Protein AF-A0A933CB11-F1 (afdb_monomer)

Sequence (114 aa):
MIKELDRRILTSCSEADLGLASIVALVRESFPKDDPLALRRRVMGVLTPLVDGGLLRAGRPTPDGKAFVAWGLTAKESVVRIEREWDALGHEPRHGDVAWFATTKAGVKTTAQD

Foldseek 3Di:
DQDPLLLVVLVVLAVDKDDLLVNLVSQCVVVVPDDPVRSVVVSLVSQLCCLLVVQKFKFAADPVNPDTDGPPDHSVVLSVQLVVQCVVVVDRDDPRGRIIIHGDPVNVVVNVPD

Mean predicted aligned error: 3.45 Å

pLDDT: mean 92.32, std 8.17, range [46.81, 97.75]

Solvent-accessible surface area (backbone atoms only — not comparable to full-atom values): 6421 Å² total; per-residue (Å²): 134,83,51,70,70,58,47,52,51,42,51,52,22,63,77,42,74,36,38,45,28,57,53,48,49,58,50,37,74,77,41,78,81,53,50,78,67,58,43,50,54,48,47,50,66,53,47,45,59,36,29,61,68,49,24,33,43,53,28,41,62,42,99,85,66,82,48,78,44,66,53,99,55,54,45,66,57,44,49,55,49,41,54,52,47,43,60,73,62,77,55,83,61,47,89,85,35,75,35,24,33,38,46,29,80,59,25,53,48,65,70,67,70,124

Structure (mmCIF, N/CA/C/O backbone):
data_AF-A0A933CB11-F1
#
_entry.id   AF-A0A933CB11-F1
#
loop_
_atom_site.group_PDB
_atom_site.id
_atom_site.type_symbol
_atom_site.label_atom_id
_atom_site.label_alt_id
_atom_site.label_comp_id
_atom_site.label_asym_id
_atom_site.label_entity_id
_atom_site.label_seq_id
_atom_site.pdbx_PDB_ins_code
_atom_site.Cartn_x
_atom_site.Cartn_y
_atom_site.Cartn_z
_atom_site.occupancy
_atom_site.B_iso_or_equiv
_atom_site.auth_seq_id
_atom_site.auth_comp_id
_atom_site.auth_asym_id
_atom_site.auth_atom_id
_atom_site.pdbx_PDB_model_num
ATOM 1 N N . MET A 1 1 ? 4.362 -12.551 14.377 1.00 60.88 1 MET A N 1
ATOM 2 C CA . MET A 1 1 ? 5.412 -11.533 14.579 1.00 60.88 1 MET A CA 1
ATOM 3 C C . MET A 1 1 ? 5.396 -10.627 13.362 1.00 60.88 1 MET A C 1
ATOM 5 O O . MET A 1 1 ? 5.496 -11.147 12.255 1.00 60.88 1 MET A O 1
ATOM 9 N N . ILE A 1 2 ? 5.149 -9.329 13.550 1.00 75.44 2 ILE A N 1
ATOM 10 C CA . ILE A 1 2 ? 5.164 -8.353 12.454 1.00 75.44 2 ILE A CA 1
ATOM 11 C C . ILE A 1 2 ? 6.613 -8.103 12.020 1.00 75.44 2 ILE A C 1
ATOM 13 O O . ILE A 1 2 ? 7.510 -8.088 12.865 1.00 75.44 2 ILE A O 1
ATOM 17 N N . LYS A 1 3 ? 6.866 -7.986 10.714 1.00 88.62 3 LYS A N 1
ATOM 18 C CA . LYS A 1 3 ? 8.217 -7.709 10.205 1.00 88.62 3 LYS A CA 1
ATOM 19 C C . LYS A 1 3 ? 8.562 -6.239 10.428 1.00 88.62 3 LYS A C 1
ATOM 21 O O . LYS A 1 3 ? 7.676 -5.396 10.513 1.00 88.62 3 LYS A O 1
ATOM 26 N N . GLU A 1 4 ? 9.852 -5.922 10.451 1.00 90.25 4 GLU A N 1
ATOM 27 C CA . GLU A 1 4 ? 10.304 -4.549 10.701 1.00 90.25 4 GLU A CA 1
ATOM 28 C C . GLU A 1 4 ? 9.798 -3.548 9.651 1.00 90.25 4 GLU A C 1
ATOM 30 O O . GLU A 1 4 ? 9.314 -2.475 9.993 1.00 90.25 4 GLU A O 1
ATOM 35 N N . LEU A 1 5 ? 9.818 -3.927 8.369 1.00 92.25 5 LEU A N 1
ATOM 36 C CA . LEU A 1 5 ? 9.295 -3.079 7.294 1.00 92.25 5 LEU A CA 1
ATOM 37 C C . LEU A 1 5 ? 7.780 -2.846 7.419 1.00 92.25 5 LEU A C 1
ATOM 39 O O . LEU A 1 5 ? 7.313 -1.726 7.227 1.00 92.25 5 LEU A O 1
ATOM 43 N N . ASP A 1 6 ? 7.027 -3.884 7.782 1.00 93.19 6 ASP A N 1
ATOM 44 C CA . ASP A 1 6 ? 5.584 -3.802 8.011 1.00 93.19 6 ASP A CA 1
ATOM 45 C C . ASP A 1 6 ? 5.286 -2.823 9.162 1.00 93.19 6 ASP A C 1
ATOM 47 O O . ASP A 1 6 ? 4.434 -1.944 9.024 1.00 93.19 6 ASP A O 1
ATOM 51 N N . ARG A 1 7 ? 6.036 -2.927 10.273 1.00 91.25 7 ARG A N 1
ATOM 52 C CA . ARG A 1 7 ? 5.934 -2.013 11.422 1.00 91.25 7 ARG A CA 1
ATOM 53 C C . ARG A 1 7 ? 6.245 -0.579 11.004 1.00 91.25 7 ARG A C 1
ATOM 55 O O . ARG A 1 7 ? 5.455 0.312 11.291 1.00 91.25 7 ARG A O 1
ATOM 62 N N . ARG A 1 8 ? 7.343 -0.361 10.277 1.00 93.06 8 ARG A N 1
ATOM 63 C CA . ARG A 1 8 ? 7.747 0.968 9.799 1.00 93.06 8 ARG A CA 1
ATOM 64 C C . ARG A 1 8 ? 6.664 1.616 8.932 1.00 93.06 8 ARG A C 1
ATOM 66 O O . ARG A 1 8 ? 6.342 2.779 9.145 1.00 93.06 8 ARG A O 1
ATOM 73 N N . ILE A 1 9 ? 6.051 0.859 8.018 1.00 93.50 9 ILE A N 1
ATOM 74 C CA . ILE A 1 9 ? 4.938 1.349 7.187 1.00 93.50 9 ILE A CA 1
ATOM 75 C C . ILE A 1 9 ? 3.715 1.701 8.039 1.00 93.50 9 ILE A C 1
ATOM 77 O O . ILE A 1 9 ? 3.124 2.759 7.827 1.00 93.50 9 ILE A O 1
ATOM 81 N N . LEU A 1 10 ? 3.333 0.849 8.998 1.00 92.75 10 LEU A N 1
ATOM 82 C CA . LEU A 1 10 ? 2.191 1.116 9.880 1.00 92.75 10 LEU A CA 1
ATOM 83 C C . LEU A 1 10 ? 2.409 2.352 10.753 1.00 92.75 10 LEU A C 1
ATOM 85 O O . LEU A 1 10 ? 1.488 3.159 10.881 1.00 92.75 10 LEU A O 1
ATOM 89 N N . THR A 1 11 ? 3.612 2.513 11.313 1.00 91.56 11 THR A N 1
ATOM 90 C CA . THR A 1 11 ? 3.985 3.689 12.104 1.00 91.56 11 THR A CA 1
ATOM 91 C C . THR A 1 11 ? 3.888 4.947 11.251 1.00 91.56 11 THR A C 1
ATOM 93 O O . THR A 1 11 ? 3.158 5.865 11.617 1.00 91.56 11 THR A O 1
ATOM 96 N N . SER A 1 12 ? 4.508 4.972 10.067 1.00 90.12 12 SER A N 1
ATOM 97 C CA . SER A 1 12 ? 4.433 6.149 9.195 1.00 90.12 12 SER A CA 1
ATOM 98 C C . SER A 1 12 ? 2.998 6.461 8.745 1.00 90.12 12 SER A C 1
ATOM 100 O O . SER A 1 12 ? 2.602 7.621 8.771 1.00 90.12 12 SER A O 1
ATOM 102 N N . CYS A 1 13 ? 2.186 5.445 8.422 1.00 89.69 13 CYS A N 1
ATOM 103 C CA . CYS A 1 13 ? 0.764 5.630 8.089 1.00 89.69 13 CYS A CA 1
ATOM 104 C C . CYS A 1 13 ? -0.099 6.071 9.290 1.00 89.69 13 CYS A C 1
ATOM 106 O O . CYS A 1 13 ? -1.225 6.530 9.105 1.00 89.69 13 CYS A O 1
ATOM 108 N N . SER A 1 14 ? 0.376 5.875 10.526 1.00 87.38 14 SER A N 1
ATOM 109 C CA . SER A 1 14 ? -0.329 6.317 11.738 1.00 87.38 14 SER A CA 1
ATOM 110 C C . SER A 1 14 ? -0.081 7.791 12.061 1.00 87.38 14 SER A C 1
ATOM 112 O O . SER A 1 14 ? -0.918 8.420 12.704 1.00 87.38 14 SER A O 1
ATOM 114 N N . GLU A 1 15 ? 1.043 8.336 11.593 1.00 86.75 15 GLU A N 1
ATOM 115 C CA . GLU A 1 15 ? 1.399 9.750 11.730 1.00 86.75 15 GLU A CA 1
ATOM 116 C C . GLU A 1 15 ? 0.771 10.597 10.618 1.00 86.75 15 GLU A C 1
ATOM 118 O O . GLU A 1 15 ? 0.329 11.719 10.868 1.00 86.75 15 GLU A O 1
ATOM 123 N N . ALA A 1 16 ? 0.706 10.057 9.397 1.00 86.75 16 ALA A N 1
ATOM 124 C CA . ALA A 1 16 ? 0.066 10.692 8.252 1.00 86.75 16 ALA A CA 1
ATOM 125 C C . ALA A 1 16 ? -0.383 9.653 7.217 1.00 86.75 16 ALA A C 1
ATOM 127 O O . ALA A 1 16 ? 0.288 8.644 7.013 1.00 86.75 16 ALA A O 1
ATOM 128 N N . ASP A 1 17 ? -1.470 9.935 6.497 1.00 88.81 17 ASP A N 1
ATOM 129 C CA . ASP A 1 17 ? -1.875 9.101 5.366 1.00 88.81 17 ASP A CA 1
ATOM 130 C C . ASP A 1 17 ? -0.772 9.091 4.299 1.00 88.81 17 ASP A C 1
ATOM 132 O O . ASP A 1 17 ? -0.273 10.141 3.883 1.00 88.81 17 ASP A O 1
ATOM 136 N N . LEU A 1 18 ? -0.399 7.904 3.820 1.00 92.69 18 LEU A N 1
ATOM 137 C CA . LEU A 1 18 ? 0.673 7.757 2.839 1.00 92.69 18 LEU A CA 1
ATOM 138 C C . LEU A 1 18 ? 0.134 7.369 1.471 1.00 92.69 18 LEU A C 1
ATOM 140 O O . LEU A 1 18 ? -0.653 6.437 1.337 1.00 92.69 18 LEU A O 1
ATOM 144 N N . GLY A 1 19 ? 0.628 8.031 0.428 1.00 95.19 19 GLY A N 1
ATOM 145 C CA . GLY A 1 19 ? 0.467 7.561 -0.945 1.00 95.19 19 GLY A CA 1
ATOM 146 C C . GLY A 1 19 ? 1.305 6.307 -1.223 1.00 95.19 19 GLY A C 1
ATOM 147 O O . GLY A 1 19 ? 2.322 6.060 -0.568 1.00 95.19 19 GLY A O 1
ATOM 148 N N . LEU A 1 20 ? 0.932 5.547 -2.255 1.00 96.75 20 LEU A N 1
ATOM 149 C CA . LEU A 1 20 ? 1.686 4.368 -2.692 1.00 96.75 20 LEU A CA 1
ATOM 150 C C . LEU A 1 20 ? 3.154 4.695 -2.996 1.00 96.75 20 LEU A C 1
ATOM 152 O O . LEU A 1 20 ? 4.032 3.935 -2.604 1.00 96.75 20 LEU A O 1
ATOM 156 N N . ALA A 1 21 ? 3.432 5.845 -3.616 1.00 96.19 21 ALA A N 1
ATOM 157 C CA . ALA A 1 21 ? 4.796 6.300 -3.890 1.00 96.19 21 ALA A CA 1
ATOM 158 C C . ALA A 1 21 ? 5.674 6.384 -2.625 1.00 96.19 21 ALA A C 1
ATOM 160 O O . ALA A 1 21 ? 6.843 6.005 -2.658 1.00 96.19 21 ALA A O 1
ATOM 161 N N . SER A 1 22 ? 5.111 6.814 -1.492 1.00 96.0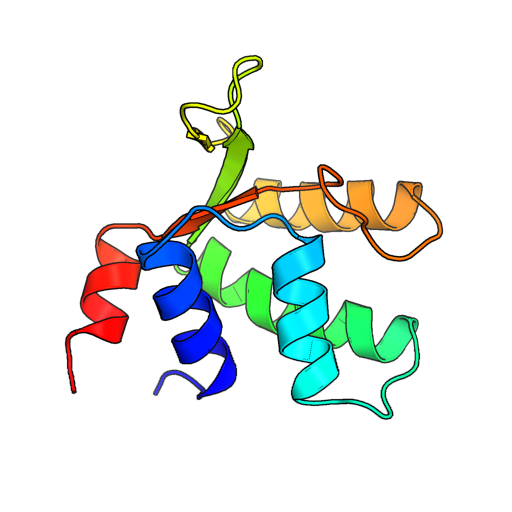6 22 SER A N 1
ATOM 162 C CA . SER A 1 22 ? 5.838 6.878 -0.218 1.00 96.06 22 SER A CA 1
ATOM 163 C C . SER A 1 22 ? 6.170 5.482 0.309 1.00 96.06 22 SER A C 1
ATOM 165 O O . SER A 1 22 ? 7.277 5.243 0.784 1.00 96.06 22 SER A O 1
ATOM 167 N N . ILE A 1 23 ? 5.244 4.530 0.173 1.00 96.38 23 ILE A N 1
ATOM 168 C CA . ILE A 1 23 ? 5.498 3.131 0.541 1.00 96.38 23 ILE A CA 1
ATOM 169 C C . ILE A 1 23 ? 6.577 2.535 -0.363 1.00 96.38 23 ILE A C 1
ATOM 171 O O . ILE A 1 23 ? 7.495 1.885 0.129 1.00 96.38 23 ILE A O 1
ATOM 175 N N . VAL A 1 24 ? 6.522 2.797 -1.670 1.00 97.19 24 VAL A N 1
ATOM 176 C CA . VAL A 1 24 ? 7.554 2.360 -2.619 1.00 97.19 24 VAL A CA 1
ATOM 177 C C . VAL A 1 24 ? 8.935 2.885 -2.216 1.00 97.19 24 VAL A C 1
ATOM 179 O O . VAL A 1 24 ? 9.891 2.109 -2.216 1.00 97.19 24 VAL A O 1
ATOM 182 N N . ALA A 1 25 ? 9.038 4.153 -1.807 1.00 96.06 25 ALA A N 1
ATOM 183 C CA . ALA A 1 25 ? 10.285 4.731 -1.310 1.00 96.06 25 ALA A CA 1
ATOM 184 C C . ALA A 1 25 ? 10.807 4.003 -0.056 1.00 96.06 25 ALA A C 1
ATOM 186 O O . ALA A 1 25 ? 11.965 3.590 -0.038 1.00 96.06 25 ALA A O 1
ATOM 187 N N . LEU A 1 26 ? 9.949 3.740 0.940 1.00 95.50 26 LEU A N 1
ATOM 188 C CA . LEU A 1 26 ? 10.322 2.994 2.155 1.00 95.50 26 LEU A CA 1
ATOM 189 C C . LEU A 1 26 ? 10.832 1.578 1.847 1.00 95.50 26 LEU A C 1
ATOM 191 O O . LEU A 1 26 ? 11.816 1.111 2.433 1.00 95.50 26 LEU A O 1
ATOM 195 N N . VAL A 1 27 ? 10.173 0.881 0.915 1.00 96.19 27 VAL A N 1
ATOM 196 C CA . VAL A 1 27 ? 10.624 -0.446 0.484 1.00 96.19 27 VAL A CA 1
ATOM 197 C C . VAL A 1 27 ? 11.954 -0.336 -0.262 1.00 96.19 27 VAL A C 1
ATOM 199 O O . VAL A 1 27 ? 12.865 -1.109 0.019 1.00 96.19 27 VAL A O 1
ATOM 202 N N . ARG A 1 28 ? 12.121 0.643 -1.155 1.00 96.25 28 ARG A N 1
ATOM 203 C CA . ARG A 1 28 ? 13.372 0.841 -1.899 1.00 96.25 28 ARG A CA 1
ATOM 204 C C . ARG A 1 28 ? 14.555 1.155 -0.990 1.00 96.25 28 ARG A C 1
ATOM 206 O O . ARG A 1 28 ? 15.635 0.628 -1.221 1.00 96.25 28 ARG A O 1
ATOM 213 N N . GLU A 1 29 ? 14.363 1.947 0.059 1.00 95.75 29 GLU A N 1
ATOM 214 C CA . GLU A 1 29 ? 15.408 2.192 1.062 1.00 95.75 29 GLU A CA 1
ATOM 215 C C . GLU A 1 29 ? 15.879 0.897 1.732 1.00 95.75 29 GLU A C 1
ATOM 217 O O . GLU A 1 29 ? 17.068 0.719 1.985 1.00 95.75 29 GLU A O 1
ATOM 222 N N . SER A 1 30 ? 14.950 -0.028 1.982 1.00 94.94 30 SER A N 1
ATOM 223 C CA . SER A 1 30 ? 15.258 -1.332 2.577 1.00 94.94 30 SER A CA 1
ATOM 224 C C . SER A 1 30 ? 15.872 -2.311 1.563 1.00 94.94 30 SER A C 1
ATOM 226 O O . SER A 1 30 ? 16.557 -3.257 1.950 1.00 94.94 30 SER A O 1
ATOM 228 N N . PHE A 1 31 ? 15.639 -2.091 0.265 1.00 95.50 31 PHE A N 1
ATOM 229 C CA . PHE A 1 31 ? 16.050 -2.969 -0.834 1.00 95.50 31 PHE A CA 1
ATOM 230 C C . PHE A 1 31 ? 16.579 -2.161 -2.038 1.00 95.50 31 PHE A C 1
ATOM 232 O O . PHE A 1 31 ? 16.001 -2.205 -3.125 1.00 95.50 31 PHE A O 1
ATOM 239 N N . PRO A 1 32 ? 17.708 -1.440 -1.895 1.00 96.12 32 PRO A N 1
ATOM 240 C CA . PRO A 1 32 ? 18.162 -0.454 -2.885 1.00 96.12 32 PRO A CA 1
ATOM 241 C C . PRO A 1 32 ? 18.643 -1.058 -4.211 1.00 96.12 32 PRO A C 1
ATOM 243 O O . PRO A 1 32 ? 18.861 -0.330 -5.176 1.00 96.12 32 PRO A O 1
ATOM 246 N N . LYS A 1 33 ? 18.847 -2.379 -4.256 1.00 96.88 33 LYS A N 1
ATOM 247 C CA . LYS A 1 33 ? 19.322 -3.115 -5.437 1.00 96.88 33 LYS A CA 1
ATOM 248 C C . LYS A 1 33 ? 18.203 -3.814 -6.210 1.00 96.88 33 LYS A C 1
ATOM 250 O O . LYS A 1 33 ? 18.496 -4.437 -7.226 1.00 96.88 33 LYS A O 1
ATOM 255 N N . ASP A 1 34 ? 16.964 -3.759 -5.722 1.00 97.31 34 ASP A N 1
ATOM 256 C CA . ASP A 1 34 ? 15.843 -4.369 -6.427 1.00 97.31 34 ASP A CA 1
ATOM 257 C C . ASP A 1 34 ? 15.608 -3.637 -7.756 1.00 97.31 34 ASP A C 1
ATOM 259 O O . ASP A 1 34 ? 15.536 -2.406 -7.813 1.00 97.31 34 ASP A O 1
ATOM 263 N N . ASP A 1 35 ? 15.468 -4.409 -8.832 1.00 96.06 35 ASP A N 1
ATOM 264 C CA . ASP A 1 35 ? 14.963 -3.888 -10.098 1.00 96.06 35 ASP A CA 1
ATOM 265 C C . ASP A 1 35 ? 13.468 -3.503 -9.974 1.00 96.06 35 ASP A C 1
ATOM 267 O O . ASP A 1 35 ? 12.810 -3.852 -8.984 1.00 96.06 35 ASP A O 1
ATOM 271 N N . PRO A 1 36 ? 12.883 -2.790 -10.956 1.00 94.25 36 PRO A N 1
ATOM 272 C CA . PRO A 1 36 ? 11.490 -2.348 -10.867 1.00 94.25 36 PRO A CA 1
ATOM 273 C C . PRO A 1 36 ? 10.467 -3.476 -10.646 1.00 94.25 36 PRO A C 1
ATOM 275 O O . PRO A 1 36 ? 9.469 -3.276 -9.947 1.00 94.25 36 PRO A O 1
ATOM 278 N N . LEU A 1 37 ? 10.697 -4.669 -11.205 1.00 94.69 37 LEU A N 1
ATOM 279 C CA . LEU A 1 37 ? 9.785 -5.806 -11.067 1.00 94.69 37 LEU A CA 1
ATOM 280 C C . LEU A 1 37 ? 9.905 -6.438 -9.675 1.00 94.69 37 LEU A C 1
ATOM 282 O O . LEU A 1 37 ? 8.889 -6.735 -9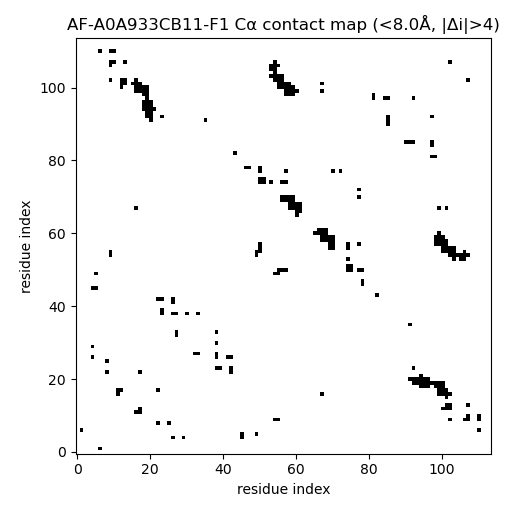.040 1.00 94.69 37 LEU A O 1
ATOM 286 N N . ALA A 1 38 ? 11.135 -6.631 -9.196 1.00 96.75 38 ALA A N 1
ATOM 287 C CA . ALA A 1 38 ? 11.426 -7.127 -7.857 1.00 96.75 38 ALA A CA 1
ATOM 288 C C . ALA A 1 38 ? 10.868 -6.182 -6.786 1.00 96.75 38 ALA A C 1
ATOM 290 O O . ALA A 1 38 ? 10.175 -6.638 -5.870 1.00 96.75 38 ALA A O 1
ATOM 291 N N . LEU A 1 39 ? 11.067 -4.871 -6.956 1.00 96.50 39 LEU A N 1
ATOM 292 C CA . LEU A 1 39 ? 10.553 -3.871 -6.029 1.00 96.50 39 LEU A CA 1
ATOM 293 C C . LEU A 1 39 ? 9.030 -3.904 -5.971 1.00 96.50 39 LEU A C 1
ATOM 295 O O . LEU A 1 39 ? 8.461 -3.949 -4.883 1.00 96.50 39 LEU A O 1
ATOM 299 N N . ARG A 1 40 ? 8.356 -3.931 -7.125 1.00 96.50 40 ARG A N 1
ATOM 300 C CA . ARG A 1 40 ? 6.893 -4.005 -7.163 1.00 96.50 40 ARG A CA 1
ATOM 301 C C . ARG A 1 40 ? 6.371 -5.254 -6.460 1.00 96.50 40 ARG A C 1
ATOM 303 O O . ARG A 1 40 ? 5.474 -5.147 -5.626 1.00 96.50 40 ARG A O 1
ATOM 310 N N . ARG A 1 41 ? 6.945 -6.428 -6.750 1.00 96.88 41 ARG A N 1
ATOM 311 C CA . ARG A 1 41 ? 6.582 -7.683 -6.067 1.00 96.88 41 ARG A CA 1
ATOM 312 C C . ARG A 1 41 ? 6.742 -7.560 -4.558 1.00 96.88 41 ARG A C 1
ATOM 314 O O . ARG A 1 41 ? 5.897 -8.048 -3.812 1.00 96.88 41 ARG A O 1
ATOM 321 N N . ARG A 1 42 ? 7.798 -6.890 -4.102 1.00 96.69 42 ARG A N 1
ATOM 322 C CA . ARG A 1 42 ? 8.051 -6.688 -2.679 1.00 96.69 42 ARG A CA 1
ATOM 323 C C . ARG A 1 42 ? 7.062 -5.726 -2.038 1.00 96.69 42 ARG A C 1
ATOM 325 O O . ARG A 1 42 ? 6.526 -6.045 -0.983 1.00 96.69 42 ARG A O 1
ATOM 332 N N . VAL A 1 43 ? 6.787 -4.596 -2.685 1.00 97.50 43 VAL A N 1
ATOM 333 C CA . VAL A 1 43 ? 5.787 -3.626 -2.221 1.00 97.50 43 VAL A CA 1
ATOM 334 C C . VAL A 1 43 ? 4.424 -4.302 -2.100 1.00 97.50 43 VAL A C 1
ATOM 336 O O . VAL A 1 43 ? 3.809 -4.229 -1.039 1.00 97.50 43 VAL A O 1
ATOM 339 N N . MET A 1 44 ? 3.988 -5.040 -3.125 1.00 97.50 44 MET A N 1
ATOM 340 C CA . MET A 1 44 ? 2.727 -5.786 -3.069 1.00 97.50 44 MET A CA 1
ATOM 341 C C . MET A 1 44 ? 2.750 -6.897 -2.014 1.00 97.50 44 MET A C 1
ATOM 343 O O . MET A 1 44 ? 1.754 -7.097 -1.320 1.00 97.50 44 MET A O 1
ATOM 347 N N . GLY A 1 45 ? 3.886 -7.573 -1.829 1.00 96.56 45 GLY A N 1
ATOM 348 C CA . GLY A 1 45 ? 4.066 -8.599 -0.800 1.00 96.56 45 GLY A CA 1
ATOM 349 C C . GLY A 1 45 ? 3.981 -8.072 0.636 1.00 96.56 45 GLY A C 1
ATOM 350 O O . GLY A 1 45 ? 3.638 -8.836 1.535 1.00 96.56 45 GLY A O 1
ATOM 351 N N . VAL A 1 46 ? 4.257 -6.784 0.853 1.00 95.69 46 VAL A N 1
ATOM 352 C CA . VAL A 1 46 ? 4.092 -6.113 2.152 1.00 95.69 46 VAL A CA 1
ATOM 353 C C . VAL A 1 46 ? 2.696 -5.507 2.289 1.00 95.69 46 VAL A C 1
ATOM 355 O O . VAL A 1 46 ? 2.037 -5.692 3.306 1.00 95.69 46 VAL A O 1
ATOM 358 N N . LEU A 1 47 ? 2.196 -4.830 1.254 1.00 96.12 47 LEU A N 1
ATOM 359 C CA . LEU A 1 47 ? 0.883 -4.183 1.292 1.00 96.12 47 LEU A CA 1
ATOM 360 C C . LEU A 1 47 ? -0.272 -5.172 1.425 1.00 96.12 47 LEU A C 1
ATOM 362 O O . LEU A 1 47 ? -1.199 -4.924 2.192 1.00 96.12 47 LEU A O 1
ATOM 366 N N . THR A 1 48 ? -0.222 -6.285 0.695 1.00 96.31 48 THR A N 1
ATOM 367 C CA . THR A 1 48 ? -1.309 -7.272 0.666 1.00 96.31 48 THR A CA 1
ATOM 368 C C . THR A 1 48 ? -1.683 -7.777 2.061 1.00 96.31 48 THR A C 1
ATOM 370 O O . THR A 1 48 ? -2.845 -7.623 2.431 1.00 96.31 48 THR A O 1
ATOM 373 N N . PRO A 1 49 ? -0.759 -8.315 2.884 1.00 95.62 49 PRO A N 1
ATOM 374 C CA . PRO A 1 49 ? -1.111 -8.775 4.226 1.00 95.62 49 PRO A CA 1
ATOM 375 C C . PRO A 1 49 ? -1.531 -7.637 5.167 1.00 95.62 49 PRO A C 1
ATOM 377 O O . PRO A 1 49 ? -2.358 -7.865 6.045 1.00 95.62 49 PRO A O 1
ATOM 380 N N . LEU A 1 50 ? -1.015 -6.414 4.991 1.00 96.25 50 LEU A N 1
ATOM 381 C CA . LEU A 1 50 ? -1.422 -5.265 5.809 1.00 96.25 50 LEU A CA 1
ATOM 382 C C . LEU A 1 50 ? -2.860 -4.821 5.511 1.00 96.25 50 LEU A C 1
ATOM 384 O O . LEU A 1 50 ? -3.610 -4.492 6.432 1.00 96.25 50 LEU A O 1
ATOM 388 N N . VAL A 1 51 ? -3.255 -4.823 4.239 1.00 96.69 51 VAL A N 1
ATOM 389 C CA . VAL A 1 51 ? -4.616 -4.472 3.816 1.00 96.69 51 VAL A CA 1
ATOM 390 C C . VAL A 1 51 ? -5.588 -5.620 4.109 1.00 96.69 51 VAL A C 1
ATOM 392 O O . VAL A 1 51 ? -6.628 -5.384 4.719 1.00 96.69 51 VAL A O 1
ATOM 395 N N . ASP A 1 52 ? -5.247 -6.863 3.750 1.00 94.94 52 ASP A N 1
ATOM 396 C CA . ASP A 1 52 ? -6.086 -8.055 3.987 1.00 94.94 52 ASP A CA 1
ATOM 397 C C . ASP A 1 52 ? -6.258 -8.352 5.484 1.00 94.94 52 ASP A C 1
ATOM 399 O O . ASP A 1 52 ? -7.355 -8.672 5.939 1.00 94.94 52 ASP A O 1
ATOM 403 N N . GLY A 1 53 ? -5.210 -8.127 6.282 1.00 93.25 53 GLY A N 1
ATOM 404 C CA . GLY A 1 53 ? -5.263 -8.191 7.745 1.00 93.25 53 GLY A CA 1
ATOM 405 C C . GLY A 1 53 ? -6.013 -7.026 8.401 1.00 93.25 53 GLY A C 1
ATOM 406 O O . GLY A 1 53 ? -6.119 -6.979 9.626 1.00 93.25 53 GLY A O 1
ATOM 407 N N . GLY A 1 54 ? -6.519 -6.067 7.618 1.00 94.62 54 GLY A N 1
ATOM 408 C CA . GLY A 1 54 ? -7.276 -4.919 8.112 1.00 94.62 54 GLY A CA 1
ATOM 409 C C . GLY A 1 54 ? -6.449 -3.927 8.931 1.00 94.62 54 GLY A C 1
ATOM 410 O O . GLY A 1 54 ? -7.024 -3.150 9.697 1.00 94.62 54 GLY A O 1
ATOM 411 N N . LEU A 1 55 ? -5.120 -3.940 8.800 1.00 95.88 55 LEU A N 1
ATOM 412 C CA . LEU A 1 55 ? -4.204 -3.022 9.487 1.00 95.88 55 LEU A CA 1
ATOM 413 C C . LEU A 1 55 ? -4.091 -1.684 8.744 1.00 95.88 55 LEU A C 1
ATOM 415 O O . LEU A 1 55 ? -3.968 -0.637 9.379 1.00 95.88 55 LEU A O 1
ATOM 419 N N . LEU A 1 56 ? -4.229 -1.718 7.417 1.00 96.38 56 LEU A N 1
ATOM 420 C CA . LEU A 1 56 ? -4.348 -0.549 6.547 1.00 96.38 56 LEU A CA 1
ATOM 421 C C . LEU A 1 56 ? -5.690 -0.545 5.808 1.00 96.38 56 LEU A C 1
ATOM 423 O O . LEU A 1 56 ? -6.262 -1.594 5.508 1.00 96.38 56 LEU A O 1
ATOM 427 N N . ARG A 1 57 ? -6.172 0.650 5.462 1.00 96.31 57 ARG A N 1
ATOM 428 C CA . ARG A 1 57 ? -7.261 0.852 4.495 1.00 96.31 57 ARG A CA 1
ATOM 429 C C . ARG A 1 57 ? -6.740 1.599 3.283 1.00 96.31 57 ARG A C 1
ATOM 431 O O . ARG A 1 57 ? -6.047 2.596 3.443 1.00 96.31 57 ARG A O 1
ATOM 438 N N . ALA A 1 58 ? -7.119 1.139 2.094 1.00 97.44 58 ALA A N 1
ATOM 439 C CA . ALA A 1 58 ? -6.808 1.809 0.838 1.00 97.44 58 ALA A CA 1
ATOM 440 C C . ALA A 1 58 ? -7.917 2.794 0.445 1.00 97.44 58 ALA A C 1
ATOM 442 O O . ALA A 1 58 ? -9.104 2.569 0.706 1.00 97.44 58 ALA A O 1
ATOM 443 N N . GLY A 1 59 ? -7.525 3.896 -0.183 1.00 96.50 59 GLY A N 1
ATOM 444 C CA . GLY A 1 59 ? -8.441 4.970 -0.527 1.00 96.50 59 GLY A CA 1
ATOM 445 C C . GLY A 1 59 ? -7.811 6.071 -1.367 1.00 96.50 59 GLY A C 1
ATOM 446 O O . GLY A 1 59 ? -6.849 5.871 -2.122 1.00 96.50 59 GLY A O 1
ATOM 447 N N . ARG A 1 60 ? -8.392 7.261 -1.239 1.00 94.75 60 ARG A N 1
ATOM 448 C CA . ARG A 1 60 ? -7.922 8.508 -1.845 1.00 94.75 60 ARG A CA 1
ATOM 449 C C . ARG A 1 60 ? -8.067 9.649 -0.836 1.00 94.75 60 ARG A C 1
ATOM 451 O O . ARG A 1 60 ? -8.997 9.610 -0.029 1.00 94.75 60 ARG A O 1
ATOM 458 N N . PRO A 1 61 ? -7.213 10.677 -0.908 1.00 90.94 61 PRO A N 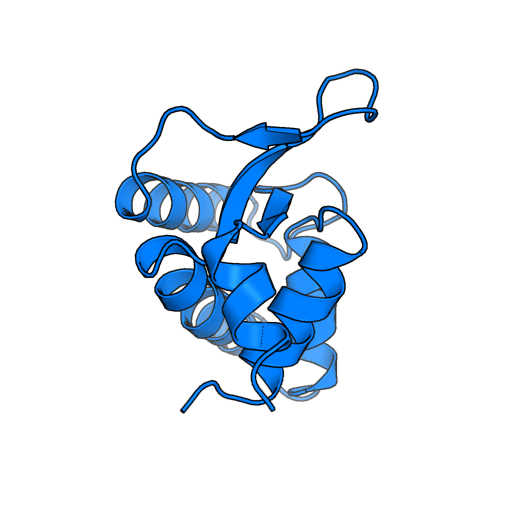1
ATOM 459 C CA . PRO A 1 61 ? -7.507 11.934 -0.250 1.00 90.94 61 PRO A CA 1
ATOM 460 C C . PRO A 1 61 ? -8.749 12.569 -0.891 1.00 90.94 61 PRO A C 1
ATOM 462 O O . PRO A 1 61 ? -9.051 12.340 -2.068 1.00 90.94 61 PRO A O 1
ATOM 465 N N . THR A 1 62 ? -9.477 13.371 -0.125 1.00 90.06 62 THR A N 1
ATOM 466 C CA . THR A 1 62 ? -10.517 14.259 -0.643 1.00 90.06 62 THR A CA 1
ATOM 467 C C . THR A 1 62 ? -9.915 15.257 -1.640 1.00 90.06 62 THR A C 1
ATOM 469 O O . THR A 1 62 ? -8.715 15.526 -1.585 1.00 90.06 62 THR A O 1
ATOM 472 N N . PRO A 1 63 ? -10.714 15.847 -2.551 1.00 85.88 63 PRO A N 1
ATOM 473 C CA . PRO A 1 63 ? -10.201 16.808 -3.534 1.00 85.88 63 PRO A CA 1
ATOM 474 C C . PRO A 1 63 ? -9.471 18.016 -2.928 1.00 85.88 63 PRO A C 1
ATOM 476 O O . PRO A 1 63 ? -8.605 18.592 -3.575 1.00 85.88 63 PRO A O 1
ATOM 479 N N . ASP A 1 64 ? -9.805 18.395 -1.691 1.00 87.69 64 ASP A N 1
ATOM 480 C CA . ASP A 1 64 ? -9.134 19.464 -0.943 1.00 87.69 64 ASP A CA 1
ATOM 481 C C . ASP A 1 64 ? -7.881 18.996 -0.176 1.00 87.69 64 ASP A C 1
ATOM 483 O O . ASP A 1 64 ? -7.223 19.810 0.471 1.00 87.69 64 ASP A O 1
ATOM 487 N N . GLY A 1 65 ? -7.555 17.701 -0.231 1.00 82.81 65 GLY A N 1
ATOM 488 C CA . GLY A 1 65 ? -6.394 17.085 0.409 1.00 82.81 65 GLY A CA 1
ATOM 489 C C . GLY A 1 65 ? -6.470 16.991 1.933 1.00 82.81 65 GLY A C 1
ATOM 490 O O . GLY A 1 65 ? -5.474 16.637 2.558 1.00 82.81 65 GLY A O 1
ATOM 491 N N . LYS A 1 66 ? -7.610 17.332 2.549 1.00 84.00 66 LYS A N 1
ATOM 492 C CA . LYS A 1 66 ? -7.718 17.475 4.013 1.00 84.00 66 LYS A CA 1
ATOM 493 C C . LYS A 1 66 ? -8.150 16.214 4.742 1.00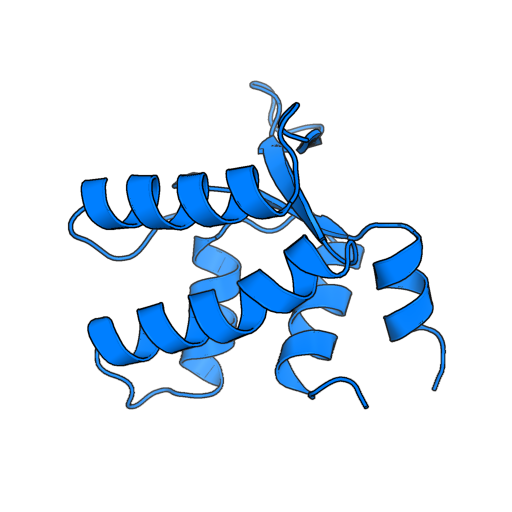 84.00 66 LYS A C 1
ATOM 495 O O . LYS A 1 66 ? -7.974 16.131 5.954 1.00 84.00 66 LYS A O 1
ATOM 500 N N . ALA A 1 67 ? -8.762 15.271 4.039 1.00 88.56 67 ALA A N 1
ATOM 501 C CA . ALA A 1 67 ? -9.265 14.045 4.632 1.00 88.56 67 ALA A CA 1
ATOM 502 C C . ALA A 1 67 ? -8.986 12.847 3.731 1.00 88.56 67 ALA A C 1
ATOM 504 O O . ALA A 1 67 ? -8.801 12.979 2.524 1.00 88.56 67 ALA A O 1
ATOM 505 N N . PHE A 1 68 ? -9.018 11.660 4.323 1.00 92.25 68 PHE A N 1
ATOM 506 C CA . PHE A 1 68 ? -8.941 10.394 3.614 1.00 92.25 68 PHE A CA 1
ATOM 507 C C . PHE A 1 68 ? -10.326 9.766 3.469 1.00 92.25 68 PHE A C 1
ATOM 509 O O . PHE A 1 68 ? -11.089 9.659 4.431 1.00 92.25 68 PHE A O 1
ATOM 516 N N . VAL A 1 69 ? -10.632 9.294 2.264 1.00 94.44 69 VAL A N 1
ATOM 517 C CA . VAL A 1 69 ? -11.831 8.509 1.972 1.00 94.44 69 VAL A CA 1
ATOM 518 C C . VAL A 1 69 ? -11.396 7.112 1.562 1.00 94.44 69 VAL A C 1
ATOM 520 O O . VAL A 1 69 ? -10.839 6.900 0.480 1.00 94.44 69 VAL A O 1
ATOM 523 N N . ALA A 1 70 ? -11.670 6.147 2.442 1.00 96.00 70 ALA A N 1
ATOM 524 C CA . ALA A 1 70 ? -11.493 4.738 2.131 1.00 96.00 70 ALA A CA 1
ATOM 525 C C . ALA A 1 70 ? -12.357 4.365 0.925 1.00 96.00 70 ALA A C 1
ATOM 527 O O . ALA A 1 70 ? -13.500 4.815 0.796 1.00 96.00 70 ALA A O 1
ATOM 528 N N . TRP A 1 71 ? -11.838 3.505 0.057 1.00 96.25 71 TRP A N 1
ATOM 529 C CA . TRP A 1 71 ? -12.676 2.917 -0.974 1.00 96.25 71 TRP A CA 1
ATOM 530 C C . TRP A 1 71 ? -13.769 2.061 -0.328 1.00 96.25 71 TRP A C 1
ATOM 532 O O . TRP A 1 71 ? -13.521 1.354 0.646 1.00 96.25 71 TRP A O 1
ATOM 542 N N . GLY A 1 72 ? -14.974 2.080 -0.898 1.00 94.94 72 GLY A N 1
ATOM 543 C CA . GLY A 1 72 ? -16.076 1.191 -0.508 1.00 94.94 72 GLY A CA 1
ATOM 544 C C . GLY A 1 72 ? -15.882 -0.256 -0.976 1.00 94.94 72 GLY A C 1
ATOM 545 O O . GLY A 1 72 ? -16.846 -0.892 -1.382 1.00 94.94 72 GLY A O 1
ATOM 546 N N . LEU A 1 73 ? -14.638 -0.736 -0.995 1.00 96.56 73 LEU A N 1
ATOM 547 C CA . LEU A 1 73 ? -14.229 -2.052 -1.474 1.00 96.56 73 LEU A CA 1
ATOM 548 C C . LEU A 1 73 ? -13.795 -2.923 -0.295 1.00 96.56 73 LEU A C 1
ATOM 550 O O . LEU A 1 73 ? -13.328 -2.425 0.732 1.00 96.56 73 LEU A O 1
ATOM 554 N N . THR A 1 74 ? -13.882 -4.237 -0.463 1.00 96.12 74 THR A N 1
ATOM 555 C CA . THR A 1 74 ? -13.230 -5.178 0.451 1.00 96.12 74 THR A CA 1
ATOM 556 C C . THR A 1 74 ? -11.705 -5.047 0.369 1.00 96.12 74 THR A C 1
ATOM 558 O O . THR A 1 74 ? -11.147 -4.469 -0.571 1.00 96.12 74 THR A O 1
ATOM 561 N N . ALA A 1 75 ? -10.999 -5.606 1.354 1.00 94.69 75 ALA A N 1
ATOM 562 C CA . ALA A 1 75 ? -9.539 -5.599 1.365 1.00 94.69 75 ALA A CA 1
ATOM 563 C C . ALA A 1 75 ? -8.948 -6.280 0.117 1.00 94.69 75 ALA A C 1
ATOM 565 O O . ALA A 1 75 ? -8.089 -5.708 -0.553 1.00 94.69 75 ALA A O 1
ATOM 566 N N . LYS A 1 76 ? -9.481 -7.450 -0.257 1.00 94.88 76 LYS A N 1
ATOM 567 C CA . LYS A 1 76 ? -9.064 -8.181 -1.463 1.00 94.88 76 LYS A CA 1
ATOM 568 C C . LYS A 1 76 ? -9.311 -7.384 -2.740 1.00 94.88 76 LYS A C 1
ATOM 570 O O . LYS A 1 76 ? -8.412 -7.265 -3.565 1.00 94.88 76 LYS A O 1
ATOM 575 N N . GLU A 1 77 ? -10.494 -6.789 -2.889 1.00 97.75 77 GLU A N 1
ATOM 576 C CA . GLU A 1 77 ? -10.804 -5.934 -4.044 1.00 97.75 77 GLU A CA 1
ATOM 577 C C . GLU A 1 77 ? -9.899 -4.701 -4.106 1.00 97.75 77 GLU A C 1
ATOM 579 O O . GLU A 1 77 ? -9.490 -4.287 -5.189 1.00 97.75 77 GLU A O 1
ATOM 584 N N . SER A 1 78 ? -9.546 -4.133 -2.951 1.00 97.75 78 SER A N 1
ATOM 585 C CA . SER A 1 78 ? -8.614 -3.009 -2.871 1.00 97.75 78 SER A CA 1
ATOM 586 C C . SER A 1 78 ? -7.216 -3.396 -3.354 1.00 97.75 78 SER A C 1
ATOM 588 O O . SER A 1 78 ? -6.628 -2.656 -4.139 1.00 97.75 78 SER A O 1
ATOM 590 N N . VAL A 1 79 ? -6.698 -4.560 -2.944 1.00 97.25 79 VAL A N 1
ATOM 591 C CA . VAL A 1 79 ? -5.398 -5.076 -3.410 1.00 97.25 79 VAL A CA 1
ATOM 592 C C . VAL A 1 79 ? -5.418 -5.311 -4.920 1.00 97.25 79 VAL A C 1
ATOM 594 O O . VAL A 1 79 ? -4.559 -4.784 -5.623 1.00 97.25 79 VAL A O 1
ATOM 597 N N . VAL A 1 80 ? -6.440 -6.002 -5.435 1.00 97.38 80 VAL A N 1
ATOM 598 C CA . VAL A 1 80 ? -6.605 -6.241 -6.881 1.00 97.38 80 VAL A CA 1
ATOM 599 C C . VAL A 1 80 ? -6.659 -4.924 -7.657 1.00 97.38 80 VAL A C 1
ATOM 601 O O . VAL A 1 80 ? -6.054 -4.784 -8.721 1.00 97.38 80 VAL A O 1
ATOM 604 N N . ARG A 1 81 ? -7.365 -3.923 -7.121 1.00 97.69 81 ARG A N 1
ATOM 605 C CA . ARG A 1 81 ? -7.437 -2.592 -7.723 1.00 97.69 81 ARG A CA 1
ATOM 606 C C . ARG A 1 81 ? -6.069 -1.911 -7.770 1.00 97.69 81 ARG A C 1
ATOM 608 O O . ARG A 1 81 ? -5.741 -1.345 -8.810 1.00 97.69 81 ARG A O 1
ATOM 615 N N . ILE A 1 82 ? -5.295 -1.964 -6.685 1.00 97.25 82 ILE A N 1
ATOM 616 C CA . ILE A 1 82 ? -3.937 -1.399 -6.615 1.00 97.25 82 ILE A CA 1
ATOM 617 C C . ILE A 1 82 ? -3.038 -2.050 -7.661 1.00 97.25 82 ILE A C 1
ATOM 619 O O . ILE A 1 82 ? -2.369 -1.339 -8.406 1.00 97.25 82 ILE A O 1
ATOM 623 N N . GLU A 1 83 ? -3.046 -3.382 -7.748 1.00 96.44 83 GLU A N 1
ATOM 624 C CA . GLU A 1 83 ? -2.234 -4.115 -8.722 1.00 96.44 83 GLU A CA 1
ATOM 625 C C . GLU A 1 83 ? -2.566 -3.695 -10.149 1.00 96.44 83 GLU A C 1
ATOM 627 O O . GLU A 1 83 ? -1.662 -3.324 -10.895 1.00 96.44 83 GLU A O 1
ATOM 632 N N . ARG A 1 84 ? -3.860 -3.676 -10.489 1.00 97.50 84 ARG A N 1
ATOM 633 C CA . ARG A 1 84 ? -4.347 -3.289 -11.815 1.00 97.50 84 ARG A CA 1
ATOM 634 C C . ARG A 1 84 ? -4.010 -1.840 -12.161 1.00 97.50 84 ARG A C 1
ATOM 636 O O . ARG A 1 84 ? -3.606 -1.559 -13.284 1.00 97.50 84 ARG A O 1
ATOM 643 N N . GLU A 1 85 ? -4.233 -0.906 -11.236 1.00 97.50 85 GLU A N 1
ATOM 644 C CA . GLU A 1 85 ? -3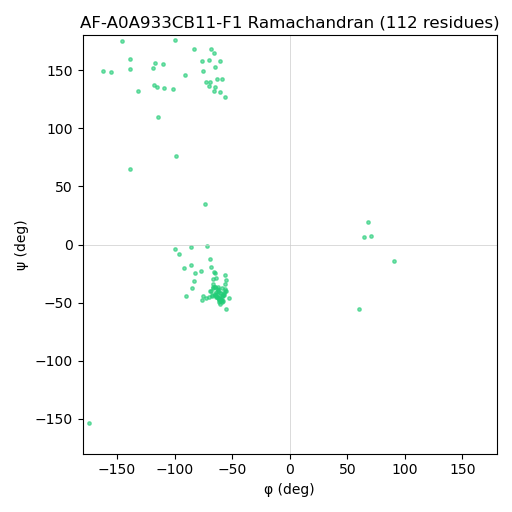.933 0.512 -11.472 1.00 97.50 85 GLU A CA 1
ATOM 645 C C . GLU A 1 85 ? -2.425 0.746 -11.605 1.00 97.50 85 GLU A C 1
ATOM 647 O O . GLU A 1 85 ? -2.014 1.521 -12.462 1.00 97.50 85 GLU A O 1
ATOM 652 N N . TRP A 1 86 ? -1.596 0.043 -10.830 1.00 97.06 86 TRP A N 1
ATOM 653 C CA . TRP A 1 86 ? -0.145 0.113 -10.985 1.00 97.06 86 TRP A CA 1
ATOM 654 C C . TRP A 1 86 ? 0.312 -0.498 -12.318 1.00 97.06 86 TRP A C 1
ATOM 656 O O . TRP A 1 86 ? 1.100 0.123 -13.026 1.00 97.06 86 TRP A O 1
ATOM 666 N N . ASP A 1 87 ? -0.219 -1.656 -12.722 1.00 94.94 87 ASP A N 1
ATOM 667 C CA . ASP A 1 87 ? 0.039 -2.222 -14.057 1.00 94.94 87 ASP A CA 1
ATOM 668 C C . ASP A 1 87 ? -0.253 -1.213 -15.170 1.00 94.94 87 ASP A C 1
ATOM 670 O O . ASP A 1 87 ? 0.563 -1.018 -16.071 1.00 94.94 87 ASP A O 1
ATOM 674 N N . ALA A 1 88 ? -1.400 -0.538 -15.079 1.00 96.75 88 ALA A N 1
ATOM 675 C CA . ALA A 1 88 ? -1.849 0.414 -16.085 1.00 96.75 88 ALA A CA 1
ATOM 676 C C . ALA A 1 88 ? -0.961 1.666 -16.196 1.00 96.75 88 ALA A C 1
ATOM 678 O O . ALA A 1 88 ? -0.942 2.286 -17.257 1.00 96.75 88 ALA A O 1
ATOM 679 N N . LEU A 1 89 ? -0.214 2.035 -15.147 1.00 94.94 89 LEU A N 1
ATOM 680 C CA . LEU A 1 89 ? 0.739 3.147 -15.223 1.00 94.94 89 LEU A CA 1
ATOM 681 C C . LEU A 1 89 ? 1.906 2.849 -16.169 1.00 94.94 89 LEU A C 1
ATOM 683 O O . LEU A 1 89 ? 2.458 3.766 -16.770 1.00 94.94 89 LEU A O 1
ATOM 687 N N . GLY A 1 90 ? 2.341 1.587 -16.257 1.00 92.62 90 GLY A N 1
ATOM 688 C CA . GLY A 1 90 ? 3.555 1.212 -16.993 1.00 92.62 90 GLY A CA 1
ATOM 689 C C . GLY A 1 90 ? 4.856 1.790 -16.410 1.00 92.62 90 GLY A C 1
ATOM 690 O O . GLY A 1 90 ? 5.920 1.645 -17.009 1.00 92.62 90 GLY A O 1
ATOM 691 N N . HIS A 1 91 ? 4.791 2.439 -15.246 1.00 92.50 91 HIS A N 1
ATOM 692 C CA . HIS A 1 91 ? 5.924 3.008 -14.527 1.00 92.50 91 HIS A CA 1
ATOM 693 C C . HIS A 1 91 ? 5.718 2.910 -13.009 1.00 92.50 91 HIS A C 1
ATOM 695 O O . HIS A 1 91 ? 4.677 2.482 -12.511 1.00 92.50 91 HIS A O 1
ATOM 701 N N . GLU A 1 92 ? 6.736 3.299 -12.249 1.00 93.25 92 GLU A N 1
ATOM 702 C CA . GLU A 1 92 ? 6.665 3.369 -10.792 1.00 93.25 92 GLU A CA 1
ATOM 703 C C . GLU A 1 92 ? 5.729 4.493 -10.315 1.00 93.25 92 GLU A C 1
ATOM 705 O O . GLU A 1 92 ? 5.759 5.574 -10.911 1.00 93.25 92 GLU A O 1
ATOM 710 N N . PRO A 1 93 ? 4.913 4.289 -9.262 1.00 95.25 93 PRO A N 1
ATOM 711 C CA . PRO A 1 93 ? 3.916 5.258 -8.831 1.00 95.25 93 PRO A CA 1
ATOM 712 C C . PRO A 1 93 ? 4.583 6.542 -8.344 1.00 95.25 93 PRO A C 1
ATOM 714 O O . PRO A 1 93 ? 5.546 6.511 -7.576 1.00 95.25 93 PRO A O 1
ATOM 717 N N . ARG A 1 94 ? 4.041 7.678 -8.768 1.00 94.19 94 ARG A N 1
ATOM 718 C CA . ARG A 1 94 ? 4.420 9.017 -8.317 1.00 94.19 94 ARG A CA 1
ATOM 719 C C . ARG A 1 94 ? 3.428 9.516 -7.270 1.00 94.19 94 ARG A C 1
ATOM 721 O O . ARG A 1 94 ? 2.446 8.855 -6.932 1.00 94.19 94 ARG A O 1
ATOM 728 N N . HIS A 1 95 ? 3.701 10.691 -6.711 1.00 90.31 95 HIS A N 1
ATOM 729 C CA . HIS A 1 95 ? 2.807 11.296 -5.729 1.00 90.31 95 HIS A CA 1
ATOM 730 C C . HIS A 1 95 ? 1.386 11.453 -6.299 1.00 90.31 95 HIS A C 1
ATOM 732 O O . HIS A 1 95 ? 1.211 12.033 -7.366 1.00 90.31 95 HIS A O 1
ATOM 738 N N . GLY A 1 96 ? 0.385 10.944 -5.576 1.00 87.69 96 GLY A N 1
ATOM 739 C CA . GLY A 1 96 ? -1.020 10.962 -5.998 1.00 87.69 96 GLY A CA 1
ATOM 740 C C . GLY A 1 96 ? -1.481 9.734 -6.793 1.00 87.69 96 GLY A C 1
ATOM 741 O O . GLY A 1 96 ? -2.689 9.514 -6.899 1.00 87.69 96 GLY A O 1
ATOM 742 N N . ASP A 1 97 ? -0.560 8.903 -7.281 1.00 92.56 97 ASP A N 1
ATOM 743 C CA . ASP A 1 97 ? -0.896 7.738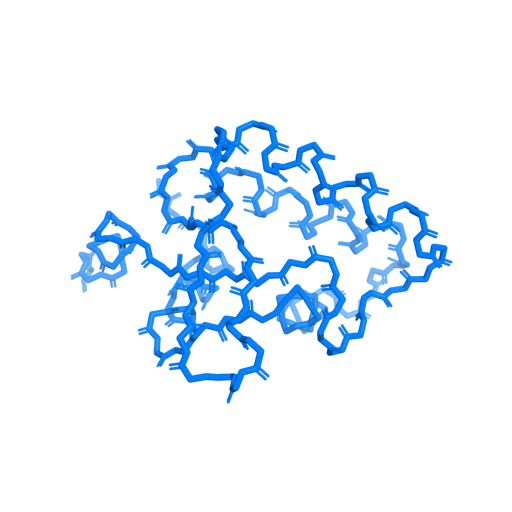 -8.100 1.00 92.56 97 ASP A CA 1
ATOM 744 C C . ASP A 1 97 ? -1.477 6.572 -7.277 1.00 92.56 97 ASP A C 1
ATOM 746 O O . ASP A 1 97 ? -1.086 6.327 -6.135 1.00 92.56 97 ASP A O 1
ATOM 750 N N . VAL A 1 98 ? -2.362 5.795 -7.918 1.00 94.62 98 VAL A N 1
ATOM 751 C CA . VAL A 1 98 ? -2.889 4.465 -7.524 1.00 94.62 98 VAL A CA 1
ATOM 752 C C . VAL A 1 98 ? -3.643 4.355 -6.201 1.00 94.62 98 VAL A C 1
ATOM 754 O O . VAL A 1 98 ? -4.765 3.851 -6.195 1.00 94.62 98 VAL A O 1
ATOM 757 N N . ALA A 1 99 ? -3.075 4.754 -5.066 1.00 96.50 99 ALA A N 1
ATOM 758 C CA . ALA A 1 99 ? -3.645 4.535 -3.735 1.00 96.50 99 ALA A CA 1
ATOM 759 C C . ALA A 1 99 ? -3.035 5.454 -2.685 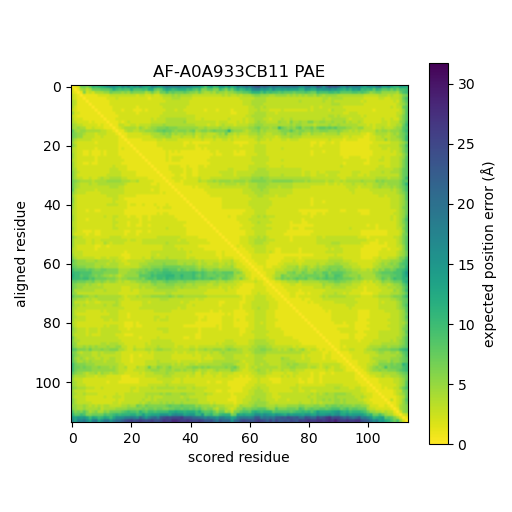1.00 96.50 99 ALA A C 1
ATOM 761 O O . ALA A 1 99 ? -1.862 5.814 -2.752 1.00 96.50 99 ALA A O 1
ATOM 762 N N . TRP A 1 100 ? -3.858 5.774 -1.693 1.00 96.69 100 TRP A N 1
ATOM 763 C CA . TRP A 1 100 ? -3.419 6.266 -0.396 1.00 96.69 100 TRP A CA 1
ATOM 764 C C . TRP A 1 100 ? -3.841 5.279 0.683 1.00 96.69 100 TRP A C 1
ATOM 766 O O . TRP A 1 100 ? -4.794 4.517 0.486 1.00 96.69 100 TRP A O 1
ATOM 776 N N . PHE A 1 101 ? -3.136 5.308 1.804 1.00 96.56 101 PHE A N 1
ATOM 777 C CA . PHE A 1 101 ? -3.289 4.366 2.896 1.00 96.56 101 PHE A CA 1
ATOM 778 C C . PHE A 1 101 ? -3.398 5.101 4.221 1.00 96.56 101 PHE A C 1
ATOM 780 O O . PHE A 1 101 ? -2.570 5.955 4.527 1.00 96.56 101 PHE A O 1
ATOM 787 N N . ALA A 1 102 ? -4.397 4.703 5.000 1.00 94.06 102 ALA A N 1
ATOM 788 C CA . ALA A 1 102 ? -4.595 5.146 6.370 1.00 94.06 102 ALA A CA 1
ATOM 789 C C . ALA A 1 102 ? -4.508 3.940 7.310 1.00 94.06 102 ALA A C 1
ATOM 791 O O . ALA A 1 102 ? -5.081 2.875 7.022 1.00 94.06 102 ALA A O 1
ATOM 792 N N . THR A 1 103 ? -3.827 4.099 8.444 1.00 94.25 103 THR A N 1
ATOM 793 C CA . THR A 1 103 ? -3.771 3.048 9.468 1.00 94.25 103 THR A CA 1
ATOM 794 C C . THR A 1 103 ? -5.128 2.888 10.149 1.00 94.25 103 THR A C 1
ATOM 796 O O . THR A 1 103 ? -5.808 3.853 10.499 1.00 94.25 103 THR A O 1
ATOM 799 N N . THR A 1 104 ? -5.558 1.644 10.355 1.00 93.50 104 THR A N 1
ATOM 800 C CA . THR A 1 104 ? -6.787 1.364 11.106 1.00 93.50 104 THR A CA 1
ATOM 801 C C . THR A 1 104 ? -6.531 1.360 12.610 1.00 93.50 104 THR A C 1
ATOM 803 O O . THR A 1 104 ? -5.400 1.245 13.076 1.00 93.50 104 THR A O 1
ATOM 806 N N . LYS A 1 105 ? -7.601 1.357 13.415 1.00 91.69 105 LYS A N 1
ATOM 807 C CA . LYS A 1 105 ? -7.478 1.137 14.867 1.00 91.69 105 LYS A CA 1
ATOM 808 C C . LYS A 1 105 ? -6.745 -0.167 15.218 1.00 91.69 105 LYS A C 1
ATOM 810 O O . LYS A 1 105 ? -6.121 -0.230 16.270 1.00 91.69 105 LYS A O 1
ATOM 815 N N . ALA A 1 106 ? -6.846 -1.201 14.378 1.00 91.56 106 ALA A N 1
ATOM 816 C CA . ALA A 1 106 ? -6.113 -2.449 14.577 1.00 91.56 106 ALA A CA 1
ATOM 817 C C . ALA A 1 106 ? -4.620 -2.259 14.275 1.00 91.56 106 ALA A C 1
ATOM 819 O O . ALA A 1 106 ? -3.798 -2.627 15.107 1.00 91.56 106 ALA A O 1
ATOM 820 N N . GLY A 1 107 ? -4.285 -1.595 13.162 1.00 90.12 107 GLY A N 1
ATOM 821 C CA . GLY A 1 107 ? -2.901 -1.273 12.803 1.00 90.12 107 GLY A CA 1
ATOM 822 C C . GLY A 1 107 ? -2.176 -0.447 13.869 1.00 90.12 107 GLY A C 1
ATOM 823 O O . GLY A 1 107 ? -1.068 -0.805 14.253 1.00 90.12 107 GLY A O 1
ATOM 824 N N . VAL A 1 108 ? -2.833 0.577 14.431 1.00 88.38 108 VAL A N 1
ATOM 825 C CA . VAL A 1 108 ? -2.261 1.401 15.519 1.00 88.38 108 VAL A CA 1
ATOM 826 C C . VAL A 1 108 ? -1.984 0.572 16.777 1.00 88.38 108 VAL A C 1
ATOM 828 O O . VAL A 1 108 ? -0.979 0.766 17.453 1.00 88.38 108 VAL A O 1
ATOM 831 N N . LYS A 1 109 ? -2.860 -0.379 17.120 1.00 87.06 109 LYS A N 1
ATOM 832 C CA . LYS A 1 109 ? -2.623 -1.258 18.276 1.00 87.06 109 LYS A CA 1
ATOM 833 C C . LYS A 1 109 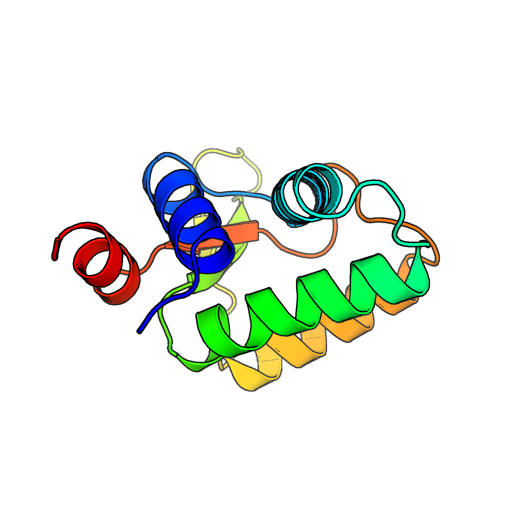? -1.433 -2.182 18.047 1.00 87.06 109 LYS A C 1
ATOM 835 O O . LYS A 1 109 ? -0.679 -2.422 18.981 1.00 87.06 109 LYS A O 1
ATOM 840 N N . THR A 1 110 ? -1.249 -2.665 16.820 1.00 85.19 110 THR A N 1
ATOM 841 C CA . THR A 1 110 ? -0.113 -3.519 16.453 1.00 85.19 110 THR A CA 1
ATOM 842 C C . THR A 1 110 ? 1.229 -2.798 16.578 1.00 85.19 110 THR A C 1
ATOM 844 O O . THR A 1 110 ? 2.225 -3.450 16.864 1.00 85.19 110 THR A O 1
ATOM 847 N N . THR A 1 111 ? 1.272 -1.474 16.409 1.00 77.44 111 THR A N 1
ATOM 848 C CA . THR A 1 111 ? 2.497 -0.680 16.606 1.00 77.44 111 THR A CA 1
ATOM 849 C C . THR A 1 111 ? 2.723 -0.248 18.058 1.00 77.44 111 THR A C 1
ATOM 851 O O . THR A 1 111 ? 3.839 0.123 18.394 1.00 77.44 111 THR A O 1
ATOM 854 N N . ALA A 1 112 ? 1.691 -0.279 18.911 1.00 63.88 112 ALA A N 1
ATOM 855 C CA . ALA A 1 112 ? 1.752 0.163 20.311 1.00 63.88 112 ALA A CA 1
ATOM 856 C C . ALA A 1 112 ? 1.990 -0.971 21.330 1.00 63.88 112 ALA A C 1
ATOM 858 O O . ALA A 1 112 ? 2.141 -0.701 22.519 1.00 63.88 112 ALA A O 1
ATOM 859 N N . GLN A 1 113 ? 1.960 -2.231 20.893 1.00 51.69 113 GLN A N 1
ATOM 860 C CA . GLN A 1 113 ? 2.258 -3.396 21.724 1.00 51.69 113 GLN A CA 1
ATOM 861 C C . GLN A 1 113 ? 3.698 -3.857 21.481 1.00 51.69 113 GLN A C 1
ATOM 863 O O . GLN A 1 113 ? 3.901 -4.842 20.780 1.00 51.69 113 GLN A O 1
ATOM 868 N N . ASP A 1 114 ? 4.667 -3.131 22.033 1.00 46.81 114 ASP A N 1
ATOM 869 C CA . ASP A 1 114 ? 6.020 -3.612 22.358 1.00 46.81 114 ASP A CA 1
ATOM 870 C C . ASP A 1 114 ? 6.606 -2.728 23.473 1.00 46.81 114 ASP A C 1
ATOM 872 O O . ASP A 1 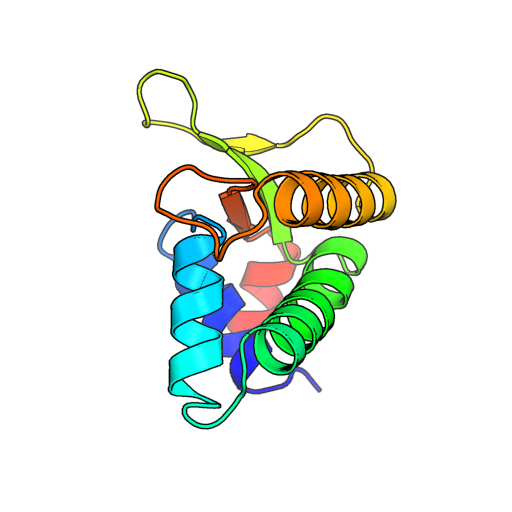114 ? 6.710 -1.497 23.262 1.00 46.81 114 ASP A O 1
#

Radius of gyration: 13.24 Å; Cα contacts (8 Å, |Δi|>4): 152; chains: 1; bounding box: 35×31×39 Å

Nearest PDB structures (foldseek):
  2dpd-assembly1_B  TM=6.024E-01  e=9.609E-01  Bacillus subtilis
  3jbp-assembly1_O  TM=2.634E-01  e=1.022E+00  Plasmodium falciparum 3D7
  6okk-assembly1_O  TM=2.345E-01  e=2.927E+00  Plasmodium falciparum 3D7
  8ipa-assembly1_da  TM=2.151E-01  e=6.151E+00  Triticum aestivum

Secondary structure (DSSP, 8-state):
---HHHHHHHHHHHHS-EEHHHHHHHHHHH-TT--HHHHHHHHHHHHHHHHHTTSEEEEEE-TTSSSEEE-SS-HHHHHHHHHHHHHHHSS---TTSS-EEEE-HHHHHHHH--